Protein AF-A0A951FFP4-F1 (afdb_monomer_lite)

pLDDT: mean 75.41, std 11.39, range [38.06, 92.19]

Sequence (176 aa):
MFWIILGMVFVVLAVALYMFALGIRAWWLGRQRYAASGRMLSLLALNLCEPLIGTVLVILFALTDIPWGISSLWTAWALSAPMLLMFAPIIYLGSRDQLYSARSKPLLALGLARWMITFFTLLSIFFAGLWLPLVALALCLLHIGLLCYAAFRGRRIFHELADVPPPSFPGFPELA

Secondary structure (DSSP, 8-state):
-HHHHHHHHHHHHHHHHHHHHHHHHHHHHHHH--SHHHHHHHHHHHHHHHHHHHHHHHHHHHT------S-HHHHHHHHHHHHHHTTHHHHHHHHH-HHHHHHHHHHHHHHHHHHHHHHHHHHHHHS--TTHHHHHHHHHHHHHHHHHHHHHHHHHHHHHHHSSPPP--TT-----

Radius of gyration: 18.91 Å; chains: 1; bounding box: 59×31×53 Å

Structure (mmCIF, N/CA/C/O backbone):
data_AF-A0A951FFP4-F1
#
_entry.id   AF-A0A951FFP4-F1
#
loop_
_atom_site.group_PDB
_atom_site.id
_atom_site.type_symbol
_atom_site.label_atom_id
_atom_site.label_alt_id
_atom_site.label_comp_id
_atom_site.label_asym_id
_atom_site.label_entity_id
_atom_site.label_seq_id
_atom_site.pdbx_PDB_ins_code
_atom_site.Cartn_x
_atom_site.Cartn_y
_atom_site.Cartn_z
_atom_site.occupancy
_atom_site.B_iso_or_equiv
_atom_site.auth_seq_id
_atom_site.auth_comp_id
_atom_site.auth_asym_id
_atom_site.auth_atom_id
_atom_site.pdbx_PDB_model_num
ATOM 1 N N . MET A 1 1 ? 9.919 -15.723 -20.756 1.00 67.31 1 MET A N 1
ATOM 2 C CA . MET A 1 1 ? 9.908 -14.395 -20.098 1.00 67.31 1 MET A CA 1
ATOM 3 C C . MET A 1 1 ? 8.508 -13.784 -20.060 1.00 67.31 1 MET 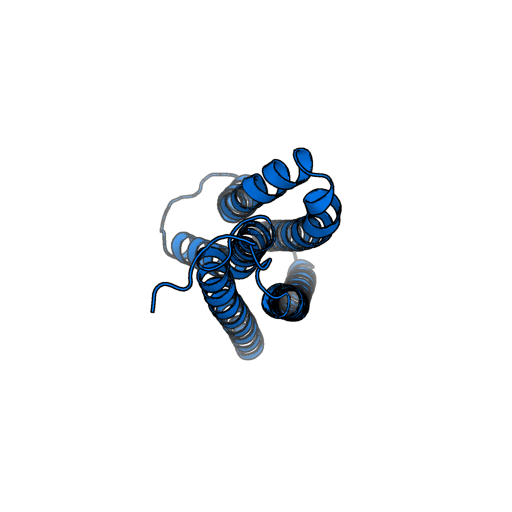A C 1
ATOM 5 O O . MET A 1 1 ? 8.046 -13.488 -18.970 1.00 67.31 1 MET A O 1
ATOM 9 N N . PHE A 1 2 ? 7.795 -13.693 -21.191 1.00 73.69 2 PHE A N 1
ATOM 10 C CA . PHE A 1 2 ? 6.417 -13.170 -21.255 1.00 73.69 2 PHE A CA 1
ATOM 11 C C . PHE A 1 2 ? 5.444 -13.803 -20.238 1.00 73.69 2 PHE A C 1
ATOM 13 O O . PHE A 1 2 ? 4.869 -13.094 -19.422 1.00 73.69 2 PHE A O 1
ATOM 20 N N . TRP A 1 3 ? 5.336 -15.136 -20.208 1.00 79.50 3 TRP A N 1
ATOM 21 C CA . TRP A 1 3 ? 4.446 -15.849 -19.275 1.00 79.50 3 TRP A CA 1
ATOM 22 C C . TRP A 1 3 ? 4.771 -15.623 -17.793 1.00 79.50 3 TRP A C 1
ATOM 24 O O . TRP A 1 3 ? 3.872 -15.614 -16.960 1.00 79.50 3 TRP A O 1
ATOM 34 N N . ILE A 1 4 ? 6.050 -15.406 -17.469 1.00 77.06 4 ILE A N 1
ATOM 35 C CA . ILE A 1 4 ? 6.497 -15.128 -16.097 1.00 77.06 4 ILE A CA 1
ATOM 36 C C . ILE A 1 4 ? 6.024 -13.735 -15.676 1.00 77.06 4 ILE A C 1
ATOM 38 O O . ILE A 1 4 ? 5.451 -13.581 -14.603 1.00 77.06 4 ILE A O 1
ATOM 42 N N . ILE A 1 5 ? 6.206 -12.739 -16.549 1.00 76.50 5 ILE A N 1
ATOM 43 C CA . ILE A 1 5 ? 5.737 -11.367 -16.319 1.00 76.50 5 ILE A CA 1
ATOM 44 C C . ILE A 1 5 ? 4.212 -11.352 -16.184 1.00 76.50 5 ILE A C 1
ATOM 46 O O . ILE A 1 5 ? 3.687 -10.776 -15.235 1.00 76.50 5 ILE A O 1
ATOM 50 N N . LEU A 1 6 ? 3.502 -12.047 -17.077 1.00 81.19 6 LEU A N 1
ATOM 51 C CA . LEU A 1 6 ? 2.045 -12.150 -17.028 1.00 81.19 6 LEU A CA 1
ATOM 52 C C . LEU A 1 6 ? 1.560 -12.790 -15.718 1.00 81.19 6 LEU A C 1
ATOM 54 O O . LEU A 1 6 ? 0.648 -12.270 -15.079 1.00 81.19 6 LEU A O 1
ATOM 58 N N . GLY A 1 7 ? 2.204 -13.878 -15.283 1.00 84.38 7 GLY A N 1
ATOM 59 C CA . GLY A 1 7 ? 1.905 -14.524 -14.005 1.00 84.38 7 GLY A CA 1
ATOM 60 C C . GLY A 1 7 ? 2.140 -13.600 -12.807 1.00 84.38 7 GLY A C 1
ATOM 61 O O . GLY A 1 7 ? 1.298 -13.526 -11.916 1.00 84.38 7 GLY A O 1
ATOM 62 N N . MET A 1 8 ? 3.238 -12.840 -12.800 1.00 80.88 8 MET A N 1
ATOM 63 C CA . MET A 1 8 ? 3.531 -11.865 -11.741 1.00 80.88 8 MET A CA 1
ATOM 64 C C . MET A 1 8 ? 2.491 -10.746 -11.683 1.00 80.88 8 MET A C 1
ATOM 66 O O . MET A 1 8 ? 1.999 -10.433 -10.601 1.00 80.88 8 MET A O 1
ATOM 70 N N . VAL A 1 9 ? 2.111 -10.183 -12.833 1.00 82.25 9 VAL A N 1
ATOM 71 C CA . VAL A 1 9 ? 1.058 -9.159 -12.924 1.00 82.25 9 VAL A CA 1
ATOM 72 C C . VAL A 1 9 ? -0.264 -9.699 -12.384 1.00 82.25 9 VAL A C 1
ATOM 74 O O . VAL A 1 9 ? -0.922 -9.028 -11.590 1.00 82.25 9 VAL A O 1
ATOM 77 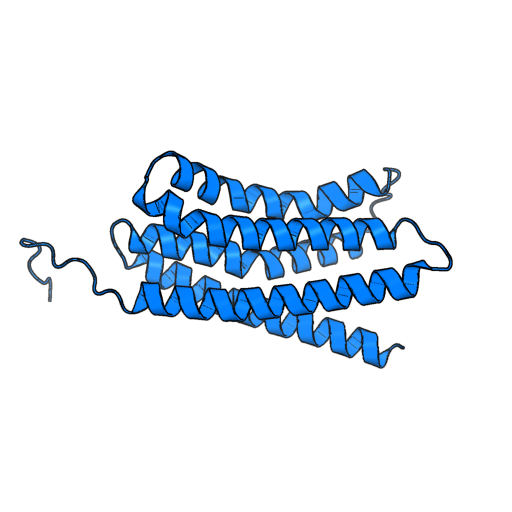N N . PHE A 1 10 ? -0.629 -10.931 -12.749 1.00 87.31 10 PHE A N 1
ATOM 78 C CA . PHE A 1 10 ? -1.842 -11.572 -12.248 1.00 87.31 10 PHE A CA 1
ATOM 79 C C . PHE A 1 10 ? -1.825 -11.728 -10.722 1.00 87.31 10 PHE A C 1
ATOM 81 O O . PHE A 1 10 ? -2.811 -11.401 -10.066 1.00 87.31 10 PHE A O 1
ATOM 88 N N . VAL A 1 11 ? -0.703 -12.166 -10.139 1.00 87.19 11 VAL A N 1
ATOM 89 C CA . VAL A 1 11 ? -0.558 -12.296 -8.679 1.00 87.19 11 VAL A CA 1
ATOM 90 C C . VAL A 1 11 ? -0.677 -10.938 -7.988 1.00 87.19 11 VAL A C 1
ATOM 92 O O . VAL A 1 11 ? -1.423 -10.821 -7.017 1.00 87.19 11 VAL A O 1
ATOM 95 N N . VAL A 1 12 ? 0.005 -9.903 -8.489 1.00 84.75 12 VAL A N 1
ATOM 96 C CA . VAL A 1 12 ? -0.076 -8.543 -7.928 1.00 84.75 12 VAL A CA 1
ATOM 97 C C . VAL A 1 12 ? -1.517 -8.038 -7.946 1.00 84.75 12 VAL A C 1
ATOM 99 O O . VAL A 1 12 ? -2.015 -7.590 -6.914 1.00 84.75 12 VAL A O 1
ATOM 102 N N . LEU A 1 13 ? -2.211 -8.167 -9.080 1.00 86.38 13 LEU A N 1
ATOM 103 C CA . LEU A 1 13 ? -3.606 -7.748 -9.216 1.00 86.38 13 LEU A CA 1
ATOM 104 C C . LEU A 1 13 ? -4.536 -8.546 -8.298 1.00 86.38 13 LEU A C 1
ATOM 106 O O . LEU A 1 13 ? -5.361 -7.950 -7.611 1.00 86.38 13 LEU A O 1
ATOM 110 N N . ALA A 1 14 ? -4.392 -9.870 -8.236 1.00 89.81 14 ALA A N 1
ATOM 111 C CA . ALA A 1 14 ? -5.215 -10.719 -7.380 1.00 89.81 14 ALA A CA 1
ATOM 112 C C . ALA A 1 14 ? -5.053 -10.358 -5.894 1.00 89.81 14 ALA A C 1
ATOM 114 O O . ALA A 1 14 ? -6.045 -10.220 -5.175 1.00 89.81 14 ALA A O 1
ATOM 115 N N . VAL A 1 15 ? -3.814 -10.147 -5.436 1.00 87.69 15 VAL A N 1
ATOM 116 C CA . VAL A 1 15 ? -3.530 -9.747 -4.052 1.00 87.69 15 VAL A CA 1
ATOM 117 C C . VAL A 1 15 ? -4.034 -8.329 -3.782 1.00 87.69 15 VAL A C 1
ATOM 119 O O . VAL A 1 15 ? -4.691 -8.111 -2.765 1.00 87.69 15 VAL A O 1
ATOM 122 N N . ALA A 1 16 ? -3.809 -7.377 -4.690 1.00 86.19 16 ALA A N 1
ATOM 123 C CA . ALA A 1 16 ? -4.295 -6.004 -4.547 1.00 86.19 16 ALA A CA 1
ATOM 124 C C . ALA A 1 16 ? -5.831 -5.937 -4.487 1.00 86.19 16 ALA A C 1
ATOM 126 O O . ALA A 1 16 ? -6.380 -5.248 -3.627 1.00 86.19 16 ALA A O 1
ATOM 127 N N . LEU A 1 17 ? -6.533 -6.696 -5.334 1.00 90.88 17 LEU A N 1
ATOM 128 C CA . LEU A 1 17 ? -7.995 -6.803 -5.318 1.00 90.88 17 LEU A CA 1
ATOM 129 C C . LEU A 1 17 ? -8.508 -7.450 -4.028 1.00 90.88 17 LEU A C 1
ATOM 131 O O . LEU A 1 17 ? -9.472 -6.962 -3.437 1.00 90.88 17 LEU A O 1
ATOM 135 N N . TYR A 1 18 ? -7.854 -8.514 -3.555 1.00 92.19 18 TYR A N 1
ATOM 136 C CA . TYR A 1 18 ? -8.190 -9.139 -2.276 1.00 92.19 18 TYR A CA 1
ATOM 137 C C . TYR A 1 18 ? -8.044 -8.154 -1.108 1.00 92.19 18 TYR A C 1
ATOM 139 O O . TYR A 1 18 ? -8.953 -8.018 -0.285 1.00 92.19 18 TYR A O 1
ATOM 147 N N . MET A 1 19 ? -6.921 -7.432 -1.050 1.00 90.81 19 MET A N 1
ATOM 148 C CA . MET A 1 19 ? -6.677 -6.417 -0.028 1.00 90.81 19 MET A CA 1
ATOM 149 C C . MET A 1 19 ? -7.698 -5.285 -0.113 1.00 90.81 19 MET A C 1
ATOM 151 O O . MET A 1 19 ? -8.233 -4.886 0.914 1.00 90.81 19 MET A O 1
ATOM 155 N N . PHE A 1 20 ? -8.043 -4.828 -1.315 1.00 90.94 20 PHE A N 1
ATOM 156 C CA . PHE A 1 20 ? -9.069 -3.810 -1.518 1.00 90.94 20 PHE A CA 1
ATOM 157 C C . PHE A 1 20 ? -10.446 -4.262 -1.020 1.00 90.94 20 PHE A C 1
ATOM 159 O O . PHE A 1 20 ? -11.103 -3.530 -0.282 1.00 90.94 20 PHE A O 1
ATOM 166 N N . ALA A 1 21 ? -10.864 -5.492 -1.332 1.00 91.62 21 ALA A N 1
ATOM 167 C CA . ALA A 1 21 ? -12.115 -6.051 -0.823 1.00 91.62 21 ALA A CA 1
ATOM 168 C C . ALA A 1 21 ? -12.124 -6.126 0.714 1.00 91.62 21 ALA A C 1
ATOM 170 O O . ALA A 1 21 ? -13.120 -5.783 1.356 1.00 91.62 21 ALA A O 1
ATOM 171 N N . LEU A 1 22 ? -11.003 -6.527 1.320 1.00 89.94 22 LEU A N 1
ATOM 172 C CA . LEU A 1 22 ? -10.831 -6.522 2.772 1.00 89.94 22 LEU A CA 1
ATOM 173 C C . LEU A 1 22 ? -10.845 -5.093 3.344 1.00 89.94 22 LEU A C 1
ATOM 175 O O . LEU A 1 22 ? -11.437 -4.862 4.396 1.00 89.94 22 LEU A O 1
ATOM 179 N N . GLY A 1 23 ? -10.255 -4.129 2.639 1.00 88.06 23 GLY A N 1
ATOM 180 C CA . GLY A 1 23 ? -10.246 -2.715 2.999 1.00 88.06 23 GLY A CA 1
ATOM 181 C C . GLY A 1 23 ? -11.642 -2.094 2.977 1.00 88.06 23 GLY A C 1
ATOM 182 O O . GLY A 1 23 ? -12.023 -1.435 3.942 1.00 88.06 23 GLY A O 1
ATOM 183 N N . ILE A 1 24 ? -12.455 -2.379 1.953 1.00 91.81 24 ILE A N 1
ATOM 184 C CA . ILE A 1 24 ? -13.868 -1.963 1.899 1.00 91.81 24 ILE A CA 1
ATOM 185 C C . ILE A 1 24 ? -14.640 -2.532 3.091 1.00 91.81 24 ILE A C 1
ATOM 187 O O . ILE A 1 24 ? -15.381 -1.801 3.750 1.00 91.81 24 ILE A O 1
ATOM 191 N N . ARG A 1 25 ? -14.449 -3.818 3.410 1.00 88.94 25 ARG A N 1
ATOM 192 C CA . ARG A 1 25 ? -15.089 -4.450 4.576 1.00 88.94 25 ARG A CA 1
ATOM 193 C C . ARG A 1 25 ? -14.654 -3.794 5.886 1.00 88.94 25 ARG A C 1
ATOM 195 O O . ARG A 1 25 ? -15.502 -3.513 6.728 1.00 88.94 25 ARG A O 1
ATOM 202 N N . ALA A 1 26 ? -13.360 -3.511 6.045 1.00 86.69 26 ALA A N 1
ATOM 203 C CA . ALA A 1 26 ? -12.820 -2.800 7.202 1.00 86.69 26 ALA A CA 1
ATOM 204 C C . ALA A 1 26 ? -13.418 -1.396 7.337 1.00 86.69 26 ALA A C 1
ATOM 206 O O . ALA A 1 26 ? -13.825 -1.009 8.428 1.00 86.69 26 ALA A O 1
ATOM 207 N N . TRP A 1 27 ? -13.550 -0.658 6.237 1.00 87.81 27 TRP A N 1
ATOM 208 C CA . TRP A 1 27 ? -14.164 0.666 6.234 1.00 87.81 27 TRP A CA 1
ATOM 209 C C . TRP A 1 27 ? -15.647 0.626 6.601 1.00 87.81 27 TRP A C 1
ATOM 211 O O . TRP A 1 27 ? -16.095 1.406 7.442 1.00 87.81 27 TRP A O 1
ATOM 221 N N . TRP A 1 28 ? -16.400 -0.307 6.014 1.00 87.12 28 TRP A N 1
ATOM 222 C CA . TRP A 1 28 ? -17.820 -0.487 6.308 1.00 87.12 28 TRP A CA 1
ATOM 223 C C . TRP A 1 28 ? -18.050 -0.817 7.784 1.00 87.12 28 TRP A C 1
ATOM 225 O O . TRP A 1 28 ? -18.833 -0.150 8.458 1.00 87.12 28 TRP A O 1
ATOM 235 N N . LEU A 1 29 ? -17.298 -1.781 8.320 1.00 84.81 29 LEU A N 1
ATOM 236 C CA . LEU A 1 29 ? -17.355 -2.145 9.735 1.00 84.81 29 LEU A CA 1
ATOM 237 C C . LEU A 1 29 ? -16.881 -0.997 10.641 1.00 84.81 29 LEU A C 1
ATOM 239 O O . LEU A 1 29 ? -17.419 -0.790 11.725 1.00 84.81 29 LEU A O 1
ATOM 243 N N . GLY A 1 30 ? -15.894 -0.223 10.185 1.00 82.81 30 GLY A N 1
ATOM 244 C CA . GLY A 1 30 ? -15.393 0.954 10.883 1.00 82.81 30 GLY A CA 1
ATOM 245 C C . GLY A 1 30 ? -16.444 2.053 11.038 1.00 82.81 30 GLY A C 1
ATOM 246 O O . GLY A 1 30 ? -16.488 2.689 12.086 1.00 82.81 30 GLY A O 1
ATOM 247 N N . ARG A 1 31 ? -17.330 2.235 10.048 1.00 82.56 31 ARG A N 1
ATOM 248 C CA . ARG A 1 31 ? -18.466 3.174 10.125 1.00 82.56 31 ARG A CA 1
ATOM 249 C C . ARG A 1 31 ? -19.525 2.757 11.140 1.00 82.56 31 ARG A C 1
ATOM 251 O O . ARG A 1 31 ? -20.172 3.620 11.718 1.00 82.56 31 ARG A O 1
ATOM 258 N N . GLN A 1 32 ? -19.703 1.455 11.344 1.00 80.31 32 GLN A N 1
ATOM 259 C CA . GLN A 1 32 ? -20.690 0.907 12.279 1.00 80.31 32 GLN A CA 1
ATOM 260 C C . GLN A 1 32 ? -20.200 0.903 13.736 1.00 80.31 32 GLN A C 1
ATOM 262 O O . GLN A 1 32 ? -20.976 0.632 14.647 1.00 80.31 32 GLN A O 1
ATOM 267 N N . ARG A 1 33 ? -18.912 1.181 13.975 1.00 74.06 33 ARG A N 1
ATOM 268 C CA . ARG A 1 33 ? -18.297 1.141 15.305 1.00 74.06 33 ARG A CA 1
ATOM 269 C C . ARG A 1 33 ? -17.976 2.542 15.806 1.00 74.06 33 ARG A C 1
ATOM 271 O O . ARG A 1 33 ? -17.265 3.301 15.155 1.00 74.06 33 ARG A O 1
ATOM 278 N N . TYR A 1 34 ? -18.431 2.848 17.016 1.00 64.31 34 TYR A N 1
ATOM 279 C CA . TYR A 1 34 ? -18.071 4.080 17.713 1.00 64.31 34 TYR A CA 1
ATOM 280 C C . TYR A 1 34 ? -16.696 3.954 18.394 1.00 64.31 34 TYR A C 1
ATOM 282 O O . TYR A 1 34 ? -16.258 2.865 18.765 1.00 64.31 34 TYR A O 1
ATOM 290 N N . ALA A 1 35 ? -16.017 5.089 18.578 1.00 71.44 35 ALA A N 1
ATOM 291 C CA . ALA A 1 35 ? -14.722 5.209 19.257 1.00 71.44 35 ALA A CA 1
ATOM 292 C C . ALA A 1 35 ? -13.522 4.560 18.524 1.00 71.44 35 ALA A C 1
ATOM 294 O O . ALA A 1 35 ? -13.335 4.748 17.318 1.00 71.44 35 ALA A O 1
ATOM 295 N N . ALA A 1 36 ? -12.620 3.912 19.272 1.00 69.19 36 ALA A N 1
ATOM 296 C CA . ALA A 1 36 ? -11.256 3.660 18.816 1.00 69.19 36 ALA A CA 1
ATOM 297 C C . ALA A 1 36 ? -11.081 2.498 17.838 1.00 69.19 36 ALA A C 1
ATOM 299 O O . ALA A 1 36 ? -10.225 2.551 16.952 1.00 69.19 36 ALA A O 1
ATOM 300 N N . SER A 1 37 ? -11.941 1.487 17.935 1.00 72.88 37 SER A N 1
ATOM 301 C CA . SER A 1 37 ? -11.977 0.364 16.999 1.00 72.88 37 SER A CA 1
ATOM 302 C C . SER A 1 37 ? -12.387 0.812 15.592 1.00 72.88 37 SER A C 1
ATOM 304 O O . SER A 1 37 ? -11.748 0.410 14.621 1.00 72.88 37 SER A O 1
ATOM 306 N N . GLY A 1 38 ? -13.375 1.707 15.470 1.00 75.88 38 GLY A N 1
ATOM 307 C CA . GLY A 1 38 ? -13.832 2.246 14.184 1.00 75.88 38 GLY A CA 1
ATOM 308 C C . GLY A 1 38 ? -12.766 3.074 13.458 1.00 75.88 38 GLY A C 1
ATOM 309 O O . GLY A 1 38 ? -12.529 2.896 12.258 1.00 75.88 38 GLY A O 1
ATOM 310 N N . ARG A 1 39 ? -12.033 3.923 14.194 1.00 78.81 39 ARG A N 1
ATOM 311 C CA . ARG A 1 39 ? -10.898 4.686 13.642 1.00 78.81 39 ARG A CA 1
ATOM 312 C C . ARG A 1 39 ? -9.753 3.770 13.211 1.00 78.81 39 ARG A C 1
ATOM 314 O O . ARG A 1 39 ? -9.189 3.967 12.139 1.00 78.81 39 ARG A O 1
ATOM 321 N N . MET A 1 40 ? -9.445 2.739 13.998 1.00 78.12 40 MET A N 1
ATOM 322 C CA . MET A 1 40 ? -8.398 1.769 13.671 1.00 78.12 40 MET A CA 1
ATOM 323 C C . MET A 1 40 ? -8.741 0.932 12.429 1.00 78.12 40 MET A C 1
ATOM 325 O O . MET A 1 40 ? -7.883 0.712 11.576 1.00 78.12 40 MET A O 1
ATOM 329 N N . LEU A 1 41 ? -10.003 0.519 12.287 1.00 82.38 41 LEU A N 1
ATOM 330 C CA . LEU A 1 41 ? -10.510 -0.159 11.091 1.00 82.38 41 LEU A CA 1
ATOM 331 C C . LEU A 1 41 ? -10.468 0.743 9.853 1.00 82.38 41 LEU A C 1
ATOM 333 O O . LEU A 1 41 ? -10.122 0.278 8.772 1.00 82.38 41 LEU A O 1
ATOM 337 N N . SER A 1 42 ? -10.734 2.040 10.015 1.00 82.94 42 SER A N 1
ATOM 338 C CA . SER A 1 42 ? -10.604 3.022 8.932 1.00 82.94 42 SER A CA 1
ATOM 339 C C . SER A 1 42 ? -9.143 3.217 8.502 1.00 82.94 42 SER A C 1
ATOM 341 O O . SER A 1 42 ? -8.856 3.299 7.309 1.00 82.94 42 SER A O 1
ATOM 343 N N . LEU A 1 43 ? -8.197 3.225 9.449 1.00 81.81 43 LEU A N 1
ATOM 344 C CA . LEU A 1 43 ? -6.761 3.261 9.144 1.00 81.81 43 LEU A CA 1
ATOM 345 C C . LEU A 1 43 ? -6.284 1.985 8.443 1.00 81.81 43 LEU A C 1
ATOM 347 O O . LEU A 1 43 ? -5.496 2.049 7.499 1.00 81.81 43 LEU A O 1
ATOM 351 N N . LEU A 1 44 ? -6.770 0.828 8.892 1.00 84.25 44 LEU A N 1
ATOM 352 C CA . LEU A 1 44 ? -6.505 -0.448 8.238 1.00 84.25 44 LEU A CA 1
ATOM 353 C C . LEU A 1 44 ? -7.065 -0.455 6.811 1.00 84.25 44 LEU A C 1
ATOM 355 O O . LEU A 1 44 ? -6.367 -0.883 5.898 1.00 84.25 44 LEU A O 1
ATOM 359 N N . ALA A 1 45 ? -8.279 0.061 6.608 1.00 87.44 45 ALA A N 1
ATOM 360 C CA . ALA A 1 45 ? -8.898 0.172 5.293 1.00 87.44 45 ALA A CA 1
ATOM 361 C C . ALA A 1 45 ? -8.046 0.999 4.325 1.00 87.44 45 ALA A C 1
ATOM 363 O O . ALA A 1 45 ? -7.776 0.547 3.217 1.00 87.44 45 ALA A O 1
ATOM 364 N N . LEU A 1 46 ? -7.553 2.163 4.759 1.00 83.88 46 LEU A N 1
ATOM 365 C CA . LEU A 1 46 ? -6.660 2.996 3.947 1.00 83.88 46 LEU A CA 1
ATOM 366 C C . LEU A 1 46 ? -5.382 2.243 3.556 1.00 83.88 46 LEU A C 1
ATOM 368 O O . LEU A 1 46 ? -4.998 2.243 2.391 1.00 83.88 46 LEU A O 1
ATOM 372 N N . ASN A 1 47 ? -4.762 1.538 4.504 1.00 84.00 47 ASN A N 1
ATOM 373 C CA . ASN A 1 47 ? -3.555 0.750 4.254 1.00 84.00 47 ASN A CA 1
ATOM 374 C C . ASN A 1 47 ? -3.806 -0.426 3.287 1.00 84.00 47 ASN A C 1
ATOM 376 O O . ASN A 1 47 ? -2.961 -0.751 2.453 1.00 84.00 47 ASN A O 1
ATOM 380 N N . LEU A 1 48 ? -4.967 -1.070 3.385 1.00 85.81 48 LEU A N 1
ATOM 381 C CA . LEU A 1 48 ? -5.347 -2.200 2.540 1.00 85.81 48 LEU A CA 1
ATOM 382 C C . LEU A 1 48 ? -5.762 -1.787 1.123 1.00 85.81 48 LEU A C 1
ATOM 384 O O . LEU A 1 48 ? -5.522 -2.542 0.186 1.00 85.81 48 LEU A O 1
ATOM 388 N N . CYS A 1 49 ? -6.355 -0.605 0.955 1.00 87.19 49 CYS A N 1
ATOM 389 C CA . CYS A 1 49 ? -6.760 -0.088 -0.353 1.00 87.19 49 CYS A CA 1
ATOM 390 C C . CYS A 1 49 ? -5.607 0.557 -1.136 1.00 87.19 49 CYS A C 1
ATOM 392 O O . CYS A 1 49 ? -5.671 0.645 -2.362 1.00 87.19 49 CYS A O 1
ATOM 394 N N . GLU A 1 50 ? -4.558 0.994 -0.443 1.00 84.44 50 GLU A N 1
ATOM 395 C CA . GLU A 1 50 ? -3.417 1.698 -1.031 1.00 84.44 50 GLU A CA 1
ATOM 396 C C . GLU A 1 50 ? -2.729 0.959 -2.201 1.00 84.44 50 GLU A C 1
ATOM 398 O O . GLU A 1 50 ? -2.496 1.610 -3.221 1.00 84.44 50 GLU A O 1
ATOM 403 N N . PRO A 1 51 ? -2.493 -0.370 -2.166 1.00 82.19 51 PRO A N 1
ATOM 404 C CA . PRO A 1 51 ? -1.863 -1.077 -3.282 1.00 82.19 51 PRO A CA 1
ATOM 405 C C . PRO A 1 51 ? -2.650 -0.991 -4.592 1.00 82.19 51 PRO A C 1
ATOM 407 O O . PRO A 1 51 ? -2.065 -0.828 -5.664 1.00 82.19 51 PRO A O 1
ATOM 410 N N . LEU A 1 52 ? -3.984 -1.081 -4.519 1.00 84.31 52 LEU A N 1
ATOM 411 C CA . LEU A 1 52 ? -4.832 -1.002 -5.707 1.00 84.31 52 LEU A CA 1
ATOM 412 C C . LEU A 1 52 ? -4.854 0.424 -6.263 1.00 84.31 52 LEU A C 1
ATOM 414 O O . LEU A 1 52 ? -4.720 0.605 -7.469 1.00 84.31 52 LEU A O 1
ATOM 418 N N . ILE A 1 53 ? -4.962 1.430 -5.390 1.00 80.69 53 ILE A N 1
ATOM 419 C CA . ILE A 1 53 ? -4.922 2.845 -5.785 1.00 80.69 53 ILE A CA 1
ATOM 420 C C . ILE A 1 53 ? -3.580 3.169 -6.450 1.00 80.69 53 ILE A C 1
ATOM 422 O O . ILE A 1 53 ? -3.564 3.755 -7.529 1.00 80.69 53 ILE A O 1
ATOM 426 N N . GLY A 1 54 ? -2.464 2.727 -5.862 1.00 77.50 54 GLY A N 1
ATOM 427 C CA . GLY A 1 54 ? -1.131 2.886 -6.445 1.00 77.50 54 GLY A CA 1
ATOM 428 C C . GLY A 1 54 ? -1.009 2.214 -7.814 1.00 77.50 54 GLY A C 1
ATOM 429 O O . GLY A 1 54 ? -0.510 2.824 -8.755 1.00 77.50 54 GLY A O 1
ATOM 430 N N . THR A 1 55 ? -1.542 0.997 -7.963 1.00 77.81 55 THR A N 1
ATOM 431 C CA . THR A 1 55 ? -1.535 0.270 -9.245 1.00 77.81 55 THR A CA 1
ATOM 432 C C . THR A 1 55 ? -2.344 1.001 -10.318 1.00 77.81 55 THR A C 1
ATOM 434 O O . THR A 1 55 ? -1.865 1.173 -11.435 1.00 77.81 55 THR A O 1
ATOM 437 N N . VAL A 1 56 ? -3.552 1.468 -9.985 1.00 81.81 56 VAL A N 1
ATOM 438 C CA . VAL A 1 56 ? -4.409 2.227 -10.911 1.00 81.81 56 VAL A CA 1
ATOM 439 C C . VAL A 1 56 ? -3.731 3.520 -11.341 1.00 81.81 56 VAL A C 1
ATOM 441 O O . VAL A 1 56 ? -3.739 3.830 -12.527 1.00 81.81 56 VAL A O 1
ATOM 444 N N . LEU A 1 57 ? -3.107 4.247 -10.411 1.00 75.38 57 LEU A N 1
ATOM 445 C CA . LEU A 1 57 ? -2.358 5.454 -10.744 1.00 75.38 57 LEU A CA 1
ATOM 446 C C . LEU A 1 57 ? -1.221 5.127 -11.712 1.00 75.38 57 LEU A C 1
ATOM 448 O O . LEU A 1 57 ? -1.179 5.711 -12.787 1.00 75.38 57 LEU A O 1
ATOM 452 N N . VAL A 1 58 ? -0.366 4.149 -11.405 1.00 74.19 58 VAL A N 1
ATOM 453 C CA . VAL A 1 58 ? 0.730 3.739 -12.301 1.00 74.19 58 VAL A CA 1
ATOM 454 C C . VAL A 1 58 ? 0.219 3.369 -13.699 1.00 74.19 58 VAL A C 1
ATOM 456 O O . VAL A 1 58 ? 0.825 3.782 -14.684 1.00 74.19 58 VAL A O 1
ATOM 459 N N . ILE A 1 59 ? -0.907 2.655 -13.806 1.00 75.56 59 ILE A N 1
ATOM 460 C CA . ILE A 1 59 ? -1.527 2.320 -15.099 1.00 75.56 59 ILE A CA 1
ATOM 461 C C . ILE A 1 59 ? -2.014 3.577 -15.822 1.00 75.56 59 ILE A C 1
ATOM 463 O O . ILE A 1 59 ? -1.689 3.761 -16.990 1.00 75.56 59 ILE A O 1
ATOM 467 N N . LEU A 1 60 ? -2.769 4.450 -15.149 1.00 74.25 60 LEU A N 1
ATOM 468 C CA . LEU A 1 60 ? -3.248 5.702 -15.740 1.00 74.25 60 LEU A CA 1
ATOM 469 C C . LEU A 1 60 ? -2.078 6.550 -16.245 1.00 74.25 60 LEU A C 1
ATOM 471 O O . LEU A 1 60 ? -2.146 7.075 -17.348 1.00 74.25 60 LEU A O 1
ATOM 475 N N . PHE A 1 61 ? -0.985 6.613 -15.487 1.00 70.31 61 PHE A N 1
ATOM 476 C CA . PHE A 1 61 ? 0.228 7.317 -15.886 1.00 70.31 61 PHE A CA 1
ATOM 477 C C . PHE A 1 61 ? 0.940 6.659 -17.075 1.00 70.31 61 PHE A C 1
ATOM 479 O O . PHE A 1 61 ? 1.416 7.365 -17.960 1.00 70.31 61 PHE A O 1
ATOM 486 N N . ALA A 1 62 ? 0.996 5.327 -17.134 1.00 69.50 62 ALA A N 1
ATOM 487 C CA . ALA A 1 62 ? 1.560 4.603 -18.274 1.00 69.50 62 ALA A CA 1
ATOM 488 C C . ALA A 1 62 ? 0.738 4.776 -19.564 1.00 69.50 62 ALA A C 1
ATOM 490 O O . ALA A 1 62 ? 1.286 4.655 -20.655 1.00 69.50 62 ALA A O 1
ATOM 491 N N . LEU A 1 63 ? -0.564 5.052 -19.443 1.00 74.25 63 LEU A N 1
ATOM 492 C CA . LEU A 1 63 ? -1.473 5.293 -20.568 1.00 74.25 63 LEU A CA 1
ATOM 493 C C . LEU A 1 63 ? -1.485 6.754 -21.042 1.00 74.25 63 LEU A C 1
ATOM 495 O O . LEU A 1 63 ? -2.070 7.049 -22.082 1.00 74.25 63 LEU A O 1
ATOM 499 N N . THR A 1 64 ? -0.881 7.676 -20.292 1.00 69.81 64 THR A N 1
ATOM 500 C CA . THR A 1 64 ? -0.799 9.085 -20.687 1.00 69.81 64 THR A CA 1
ATOM 501 C C . THR A 1 64 ? 0.476 9.365 -21.478 1.00 69.81 64 THR A C 1
ATOM 503 O O . THR A 1 64 ? 1.569 9.265 -20.927 1.00 69.81 64 THR A O 1
ATOM 506 N N . ASP A 1 65 ? 0.334 9.815 -22.730 1.00 59.62 65 ASP A N 1
ATOM 507 C CA . ASP A 1 65 ? 1.417 10.283 -23.624 1.00 59.62 65 ASP A CA 1
ATOM 508 C C . ASP A 1 65 ? 2.019 11.639 -23.192 1.00 59.62 65 ASP A C 1
ATOM 510 O O . ASP A 1 65 ? 2.352 12.501 -24.007 1.00 59.62 65 ASP A O 1
ATOM 514 N N . ILE A 1 66 ? 2.127 11.890 -21.888 1.00 61.34 66 ILE A N 1
ATOM 515 C CA . ILE A 1 66 ? 2.710 13.132 -21.387 1.00 61.34 66 ILE A CA 1
ATOM 516 C C . ILE A 1 66 ? 4.231 13.049 -21.608 1.00 61.34 66 ILE A C 1
ATOM 518 O O . ILE A 1 66 ? 4.865 12.108 -21.121 1.00 61.34 66 ILE A O 1
ATOM 522 N N . PRO A 1 67 ? 4.854 14.012 -22.315 1.00 56.09 67 PRO A N 1
ATOM 523 C CA . PRO A 1 67 ? 6.299 14.053 -22.485 1.00 56.09 67 PRO A CA 1
ATOM 524 C C . PRO A 1 67 ? 6.945 14.453 -21.156 1.00 56.09 67 PRO A C 1
ATOM 526 O O . PRO A 1 67 ? 7.186 15.626 -20.870 1.00 56.09 67 PRO A O 1
ATOM 529 N N . TRP A 1 68 ? 7.211 13.464 -20.308 1.00 57.91 68 TRP A N 1
ATOM 530 C CA . TRP A 1 68 ? 7.924 13.653 -19.053 1.00 57.91 68 TRP A CA 1
ATOM 531 C C . TRP A 1 68 ? 9.414 13.858 -19.347 1.00 57.91 68 TRP A C 1
ATOM 533 O O . TRP A 1 68 ? 10.229 12.954 -19.207 1.00 57.91 68 TRP A O 1
ATOM 543 N N . GLY A 1 69 ? 9.785 15.079 -19.734 1.00 49.47 69 GLY A N 1
ATOM 544 C CA . GLY A 1 69 ? 11.178 15.539 -19.808 1.00 49.47 69 GLY A CA 1
ATOM 545 C C . GLY A 1 69 ? 11.831 15.745 -18.432 1.00 49.47 69 GLY A C 1
ATOM 546 O O . GLY A 1 69 ? 12.774 16.522 -18.309 1.00 49.47 69 GLY A O 1
ATOM 547 N N . ILE A 1 70 ? 11.308 15.106 -17.382 1.00 57.50 70 ILE A N 1
ATOM 548 C CA . ILE A 1 70 ? 11.725 15.280 -15.989 1.00 57.50 70 ILE A CA 1
ATOM 549 C C . ILE A 1 70 ? 12.511 14.034 -15.561 1.00 57.50 70 ILE A C 1
ATOM 551 O O . ILE A 1 70 ? 12.214 12.925 -16.001 1.00 57.50 70 ILE A O 1
ATOM 555 N N . SER A 1 71 ? 13.542 14.217 -14.728 1.00 67.88 71 SER A N 1
ATOM 556 C CA . SER A 1 71 ? 14.411 13.126 -14.278 1.00 67.88 71 SER A CA 1
ATOM 557 C C . SER A 1 71 ? 13.620 11.931 -13.727 1.00 67.88 71 SER A C 1
ATOM 559 O O . SER A 1 71 ? 12.584 12.082 -13.079 1.00 67.88 71 SER A O 1
ATOM 561 N N . SER A 1 72 ? 14.151 10.729 -13.945 1.00 71.19 72 SER A N 1
ATOM 562 C CA . SER A 1 72 ? 13.608 9.444 -13.477 1.00 71.19 72 SER A CA 1
ATOM 563 C C . SER A 1 72 ? 13.185 9.431 -12.002 1.00 71.19 72 SER A C 1
ATOM 565 O O . SER A 1 72 ? 12.206 8.784 -11.628 1.00 71.19 72 SER A O 1
ATOM 567 N N . LEU A 1 73 ? 13.904 10.186 -11.170 1.00 76.44 73 LEU A N 1
ATOM 568 C CA . LEU A 1 73 ? 13.608 10.389 -9.757 1.00 76.44 73 LEU A CA 1
ATOM 569 C C . LEU A 1 73 ? 12.269 11.111 -9.539 1.00 76.44 73 LEU A C 1
ATOM 571 O O . LEU A 1 73 ? 11.468 10.680 -8.712 1.00 76.44 73 LEU A O 1
ATOM 575 N N . TRP A 1 74 ? 12.018 12.197 -10.274 1.00 78.62 74 TRP A N 1
ATOM 576 C CA . TRP A 1 74 ? 10.787 12.977 -10.150 1.00 78.62 74 TRP A CA 1
ATOM 577 C C . TRP A 1 74 ? 9.567 12.175 -10.586 1.00 78.62 74 TRP A C 1
ATOM 579 O O . TRP A 1 74 ? 8.534 12.250 -9.926 1.00 78.62 74 TRP A O 1
ATOM 589 N N . THR A 1 75 ? 9.695 11.360 -11.633 1.00 75.06 75 THR A N 1
ATOM 590 C CA . THR A 1 75 ? 8.619 10.468 -12.078 1.00 75.06 75 THR A CA 1
ATOM 591 C C . THR A 1 75 ? 8.323 9.399 -11.025 1.00 75.06 75 THR A C 1
ATOM 593 O O . THR A 1 75 ? 7.174 9.244 -10.616 1.00 75.06 75 THR A O 1
ATOM 596 N N . ALA A 1 76 ? 9.344 8.712 -10.497 1.0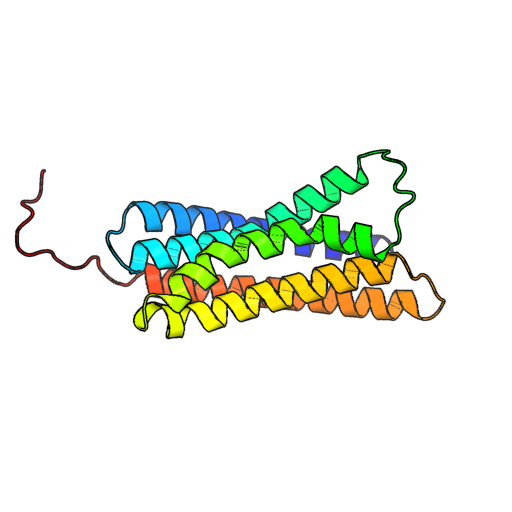0 75.81 76 ALA A N 1
ATOM 597 C CA . ALA A 1 76 ? 9.161 7.735 -9.418 1.00 75.81 76 ALA A CA 1
ATOM 598 C C . ALA A 1 76 ? 8.545 8.367 -8.153 1.00 75.81 76 ALA A C 1
ATOM 600 O O . ALA A 1 76 ? 7.697 7.758 -7.493 1.00 75.81 76 ALA A O 1
ATOM 601 N N . TRP A 1 77 ? 8.922 9.608 -7.834 1.00 81.25 77 TRP A N 1
ATOM 602 C CA . TRP A 1 77 ? 8.346 10.359 -6.724 1.00 81.25 77 TRP A CA 1
ATOM 603 C C . TRP A 1 77 ? 6.879 10.715 -6.974 1.00 81.25 77 TRP A C 1
ATOM 605 O O . TRP A 1 77 ? 6.035 10.404 -6.141 1.00 81.25 77 TRP A O 1
ATOM 615 N N . ALA A 1 78 ? 6.547 11.295 -8.128 1.00 79.25 78 ALA A N 1
ATOM 616 C CA . ALA A 1 78 ? 5.183 11.696 -8.470 1.00 79.25 78 ALA A CA 1
ATOM 617 C C . ALA A 1 78 ? 4.199 10.513 -8.458 1.00 79.25 78 ALA A C 1
ATOM 619 O O . ALA A 1 78 ? 3.091 10.639 -7.941 1.00 79.25 78 ALA A O 1
ATOM 620 N N . LEU A 1 79 ? 4.627 9.349 -8.959 1.00 75.81 79 LEU A N 1
ATOM 621 C CA . LEU A 1 79 ? 3.815 8.128 -9.002 1.00 75.81 79 LEU A CA 1
ATOM 622 C C . LEU A 1 79 ? 3.567 7.512 -7.621 1.00 75.81 79 LEU A C 1
ATOM 624 O O . LEU A 1 79 ? 2.521 6.911 -7.388 1.00 75.81 79 LEU A O 1
ATOM 628 N N . SER A 1 80 ? 4.523 7.651 -6.702 1.00 78.12 80 SER A N 1
ATOM 629 C CA . SER A 1 80 ? 4.457 7.037 -5.371 1.00 78.12 80 SER A CA 1
ATOM 630 C C . SER A 1 80 ? 4.037 8.011 -4.262 1.00 78.12 80 SER A C 1
ATOM 632 O O . SER A 1 80 ? 3.647 7.575 -3.183 1.00 78.12 80 SER A O 1
ATOM 634 N N . ALA A 1 81 ? 4.055 9.325 -4.499 1.00 79.44 81 ALA A N 1
ATOM 635 C CA . ALA A 1 81 ? 3.666 10.347 -3.524 1.00 79.44 81 ALA A CA 1
ATOM 636 C C . ALA A 1 81 ? 2.221 10.206 -2.997 1.00 79.44 81 ALA A C 1
ATOM 638 O O . ALA A 1 81 ? 2.013 10.405 -1.797 1.00 79.44 81 ALA A O 1
ATOM 639 N N . PRO A 1 82 ? 1.217 9.807 -3.806 1.00 77.19 82 PRO A N 1
ATOM 640 C CA . PRO A 1 82 ? -0.131 9.558 -3.298 1.00 77.19 82 PRO A CA 1
ATOM 641 C C . PRO A 1 82 ? -0.181 8.495 -2.191 1.00 77.19 82 PRO A C 1
ATOM 643 O O . PRO A 1 82 ? -0.980 8.622 -1.267 1.00 77.19 82 PRO A O 1
ATOM 646 N N . MET A 1 83 ? 0.715 7.501 -2.218 1.00 77.19 83 MET A N 1
ATOM 647 C CA . MET A 1 83 ? 0.832 6.483 -1.163 1.00 77.19 83 MET A CA 1
ATOM 648 C C . MET A 1 83 ? 1.301 7.103 0.165 1.00 77.19 83 MET A C 1
ATOM 650 O O . MET A 1 83 ? 0.764 6.775 1.222 1.00 77.19 83 MET A O 1
ATOM 654 N N . LEU A 1 84 ? 2.239 8.063 0.123 1.00 75.69 84 LEU A N 1
ATOM 655 C CA . LEU A 1 84 ? 2.704 8.792 1.313 1.00 75.69 84 LEU A CA 1
ATOM 656 C C . LEU A 1 84 ? 1.588 9.615 1.963 1.00 75.69 84 LEU A C 1
ATOM 658 O O . LEU A 1 84 ? 1.489 9.663 3.191 1.00 75.69 84 LEU A O 1
ATOM 662 N N . LEU A 1 85 ? 0.719 10.235 1.158 1.00 76.44 85 LEU A N 1
ATOM 663 C CA . LEU A 1 85 ? -0.421 11.002 1.669 1.00 76.44 85 LEU A CA 1
ATOM 664 C C . LEU A 1 85 ? -1.387 10.120 2.474 1.00 76.44 85 LEU A C 1
ATOM 666 O O . LEU A 1 85 ? -1.982 10.589 3.445 1.00 76.44 85 LEU A O 1
ATOM 670 N N . MET A 1 86 ? -1.484 8.827 2.151 1.00 74.69 86 MET A N 1
ATOM 671 C CA . MET A 1 86 ? -2.302 7.879 2.916 1.00 74.69 86 MET A CA 1
ATOM 672 C C . MET A 1 86 ? -1.726 7.572 4.311 1.00 74.69 86 MET A C 1
ATOM 674 O O . MET A 1 86 ? -2.454 7.070 5.171 1.00 74.69 86 MET A O 1
ATOM 678 N N . PHE A 1 87 ? -0.462 7.922 4.592 1.00 77.06 87 PHE A N 1
ATOM 679 C CA . PHE A 1 87 ? 0.135 7.803 5.929 1.00 77.06 87 PHE A CA 1
ATOM 680 C C . PHE A 1 87 ? -0.162 8.995 6.840 1.00 77.06 87 PHE A C 1
ATOM 682 O O . PHE A 1 87 ? -0.120 8.835 8.061 1.00 77.06 87 PHE A O 1
ATOM 689 N N . ALA A 1 88 ? -0.521 10.161 6.294 1.00 78.44 88 ALA A N 1
ATOM 690 C CA . ALA A 1 88 ? -0.857 11.351 7.078 1.00 78.44 88 ALA A CA 1
ATOM 691 C C . ALA A 1 88 ? -1.896 11.089 8.194 1.00 78.44 88 ALA A C 1
ATOM 693 O O . ALA A 1 88 ? -1.617 11.435 9.346 1.00 78.44 88 ALA A O 1
ATOM 694 N N . PRO A 1 89 ? -3.041 10.416 7.942 1.00 72.75 89 PRO A N 1
ATOM 695 C CA . PRO A 1 89 ? -3.996 10.104 9.007 1.00 72.75 89 PRO A CA 1
ATOM 696 C C . PRO A 1 89 ? -3.444 9.118 10.050 1.00 72.75 89 PRO A C 1
ATOM 698 O O . PRO A 1 89 ? -3.798 9.216 11.225 1.00 72.75 89 PRO A O 1
ATOM 701 N N . ILE A 1 90 ? -2.549 8.201 9.661 1.00 73.94 90 ILE A N 1
ATOM 702 C CA . ILE A 1 90 ? -1.905 7.244 10.578 1.00 73.94 90 ILE A CA 1
ATOM 703 C C . ILE A 1 90 ? -0.945 7.979 11.527 1.00 73.94 90 ILE A C 1
ATOM 705 O O . ILE A 1 90 ? -0.961 7.727 12.732 1.00 73.94 90 ILE A O 1
ATOM 709 N N . ILE A 1 91 ? -0.146 8.914 11.002 1.00 77.12 91 ILE A N 1
ATOM 710 C CA . ILE A 1 91 ? 0.794 9.741 11.777 1.00 77.12 91 ILE A CA 1
ATOM 711 C C . ILE A 1 91 ? 0.032 10.686 12.713 1.00 77.12 91 ILE A C 1
ATOM 713 O O . ILE A 1 91 ? 0.356 10.798 13.899 1.00 77.12 91 ILE A O 1
ATOM 717 N N . TYR A 1 92 ? -1.019 11.329 12.202 1.00 77.62 92 TYR A N 1
ATOM 718 C CA . TYR A 1 92 ? -1.853 12.240 12.980 1.00 77.62 92 TYR A CA 1
ATOM 719 C C . TYR A 1 92 ? -2.515 11.532 14.171 1.00 77.62 92 TYR A C 1
ATOM 721 O O . TYR A 1 92 ? -2.427 12.008 15.300 1.00 77.62 92 TYR A O 1
ATOM 729 N N . LEU A 1 93 ? -3.118 10.359 13.954 1.00 69.94 93 LEU A N 1
ATOM 730 C CA . LEU A 1 93 ? -3.757 9.593 15.030 1.00 69.94 93 LEU A CA 1
ATOM 731 C C . LEU A 1 93 ? -2.738 8.946 15.979 1.00 69.94 93 LEU A C 1
ATOM 733 O O . LEU A 1 93 ? -2.985 8.869 17.179 1.00 69.94 93 LEU A O 1
ATOM 737 N N . GLY A 1 94 ? -1.575 8.525 15.473 1.00 67.06 94 GLY A N 1
ATOM 738 C CA . GLY A 1 94 ? -0.509 7.929 16.281 1.00 67.06 94 GLY A CA 1
ATOM 739 C C . GLY A 1 94 ? 0.205 8.904 17.223 1.00 67.06 94 GLY A C 1
ATOM 740 O O . GLY A 1 94 ? 0.760 8.459 18.226 1.00 67.06 94 GLY A O 1
ATOM 741 N N . SER A 1 95 ? 0.189 10.208 16.925 1.00 71.50 95 SER A N 1
ATOM 742 C CA . SER A 1 95 ? 0.813 11.243 17.766 1.00 71.50 95 SER A CA 1
ATOM 743 C C . SER A 1 95 ? -0.093 11.757 18.888 1.00 71.50 95 SER A C 1
ATOM 745 O O . SER A 1 95 ? 0.412 12.245 19.895 1.00 71.50 95 SER A O 1
ATOM 747 N N . ARG A 1 96 ? -1.420 11.632 18.746 1.00 69.19 96 ARG A N 1
ATOM 748 C CA . ARG A 1 96 ? -2.385 12.159 19.723 1.00 69.19 96 ARG A CA 1
ATOM 749 C C . ARG A 1 96 ? -2.831 11.175 20.797 1.00 69.19 96 ARG A C 1
ATOM 751 O O . ARG A 1 96 ? -3.358 11.618 21.810 1.00 69.19 96 ARG A O 1
ATOM 758 N N . ASP A 1 97 ? -2.659 9.874 20.587 1.00 66.62 97 ASP A N 1
ATOM 759 C CA . ASP A 1 97 ? -3.282 8.874 21.452 1.00 66.62 97 ASP A CA 1
ATOM 760 C C . ASP A 1 97 ? -2.358 7.658 21.653 1.00 66.62 97 ASP A C 1
ATOM 762 O O . ASP A 1 97 ? -1.980 6.966 20.700 1.00 66.62 97 ASP A O 1
ATOM 766 N N . GLN A 1 98 ? -1.950 7.404 22.904 1.00 63.06 98 GLN A N 1
ATOM 767 C CA . GLN A 1 98 ? -0.998 6.336 23.255 1.00 63.06 98 GLN A CA 1
ATOM 768 C C . GLN A 1 98 ? -1.513 4.948 22.852 1.00 63.06 98 GLN A C 1
ATOM 770 O O . GLN A 1 98 ? -0.734 4.098 22.411 1.00 63.06 98 GLN A O 1
ATOM 775 N N . LEU A 1 99 ? -2.831 4.744 22.931 1.00 61.22 99 LEU A N 1
ATOM 776 C CA . LEU A 1 99 ? -3.501 3.497 22.560 1.00 61.22 99 LEU A CA 1
ATOM 777 C C . LEU A 1 99 ? -3.375 3.215 21.055 1.00 61.22 99 LEU A C 1
ATOM 779 O O . LEU A 1 99 ? -3.221 2.066 20.634 1.00 61.22 99 LEU A O 1
ATOM 783 N N . TYR A 1 100 ? -3.357 4.273 20.243 1.00 64.06 100 TYR A N 1
ATOM 784 C CA . TYR A 1 100 ? -3.157 4.176 18.802 1.00 64.06 100 TYR A CA 1
ATOM 785 C C . TYR A 1 100 ? -1.686 4.070 18.445 1.00 64.06 100 TYR A C 1
ATOM 787 O O . TYR A 1 100 ? -1.366 3.311 17.541 1.00 64.06 100 TYR A O 1
ATOM 795 N N . SER A 1 101 ? -0.786 4.745 19.163 1.00 64.94 101 SER A N 1
ATOM 796 C CA . SER A 1 101 ? 0.662 4.692 18.917 1.00 64.94 101 SER A CA 1
ATOM 797 C C . SER A 1 101 ? 1.213 3.259 18.907 1.00 64.94 101 SER A C 1
ATOM 799 O O . SER A 1 101 ? 2.030 2.911 18.055 1.00 64.94 101 SER A O 1
ATOM 801 N N . ALA A 1 102 ? 0.739 2.386 19.803 1.00 68.00 102 ALA A N 1
ATOM 802 C CA . ALA A 1 102 ? 1.191 0.994 19.858 1.00 68.00 102 ALA A CA 1
ATOM 803 C C . ALA A 1 102 ? 0.715 0.155 18.656 1.00 68.00 102 ALA A C 1
ATOM 805 O O . ALA A 1 102 ? 1.466 -0.677 18.145 1.00 68.00 102 ALA A O 1
ATOM 806 N N . ARG A 1 103 ? -0.514 0.385 18.173 1.00 68.62 103 ARG A N 1
ATOM 807 C CA . ARG A 1 103 ? -1.110 -0.400 17.078 1.00 68.62 103 ARG A CA 1
ATOM 808 C C . ARG A 1 103 ? -0.914 0.220 15.689 1.00 68.62 103 ARG A C 1
ATOM 810 O O . ARG A 1 103 ? -0.979 -0.499 14.695 1.00 68.62 103 ARG A O 1
ATOM 817 N N . SER A 1 104 ? -0.643 1.519 15.587 1.00 70.50 104 SER A N 1
ATOM 818 C CA . SER A 1 104 ? -0.451 2.239 14.321 1.00 70.50 104 SER A CA 1
ATOM 819 C C . SER A 1 104 ? 0.968 2.100 13.769 1.00 70.50 104 SER A C 1
ATOM 821 O O . SER A 1 104 ? 1.127 1.991 12.556 1.00 70.50 104 SER A O 1
ATOM 823 N N . LYS A 1 105 ? 1.992 2.001 14.631 1.00 77.44 105 LYS A N 1
ATOM 824 C CA . LYS A 1 105 ? 3.396 1.736 14.253 1.00 77.44 105 LYS A CA 1
ATOM 825 C C . LYS A 1 105 ? 3.570 0.551 13.297 1.00 77.44 105 LYS A C 1
ATOM 827 O O . LYS A 1 105 ? 4.211 0.733 12.263 1.00 77.44 105 LYS A O 1
ATOM 832 N N . PRO A 1 106 ? 3.011 -0.647 13.567 1.00 76.69 106 PRO A N 1
ATOM 833 C CA . PRO A 1 106 ? 3.149 -1.766 12.643 1.00 76.69 106 PRO A CA 1
ATOM 834 C C . PRO A 1 106 ? 2.478 -1.494 11.292 1.00 76.69 106 PRO A C 1
ATOM 836 O O . PRO A 1 106 ? 3.047 -1.868 10.267 1.00 76.69 106 PRO A O 1
ATOM 839 N N . LEU A 1 107 ? 1.310 -0.843 11.267 1.00 75.44 107 LEU A N 1
ATOM 840 C CA . LEU A 1 107 ? 0.630 -0.478 10.019 1.00 75.44 107 LEU A CA 1
ATOM 841 C C . LEU A 1 107 ? 1.433 0.553 9.222 1.00 75.44 107 LEU A C 1
ATOM 843 O O . LEU A 1 107 ? 1.591 0.397 8.014 1.00 75.44 107 LEU A O 1
ATOM 847 N N . LEU A 1 108 ? 1.989 1.556 9.899 1.00 79.12 108 LEU A N 1
ATOM 848 C CA . LEU A 1 108 ? 2.841 2.569 9.291 1.00 79.12 108 LEU A CA 1
ATOM 849 C C . LEU A 1 108 ? 4.111 1.947 8.704 1.00 79.12 108 LEU A C 1
ATOM 851 O O . LEU A 1 108 ? 4.431 2.211 7.554 1.00 79.12 108 LEU A O 1
ATOM 855 N N . ALA A 1 109 ? 4.788 1.067 9.447 1.00 81.00 109 ALA A N 1
ATOM 856 C CA . ALA A 1 109 ? 5.981 0.372 8.966 1.00 81.00 109 ALA A CA 1
ATOM 857 C C . ALA A 1 109 ? 5.690 -0.493 7.728 1.00 81.00 109 ALA A C 1
ATOM 859 O O . ALA A 1 109 ? 6.480 -0.516 6.791 1.00 81.00 109 ALA A O 1
ATOM 860 N N . LEU A 1 110 ? 4.538 -1.172 7.702 1.00 79.81 110 LEU A N 1
ATOM 861 C CA . LEU A 1 110 ? 4.106 -1.981 6.559 1.00 79.81 110 LEU A CA 1
ATOM 862 C C . LEU A 1 110 ? 3.814 -1.115 5.327 1.00 79.81 110 LEU A C 1
ATOM 864 O O . LEU A 1 110 ? 4.250 -1.445 4.227 1.00 79.81 110 LEU A O 1
ATOM 868 N N . GLY A 1 111 ? 3.098 -0.005 5.520 1.00 79.50 111 GLY A N 1
ATOM 869 C CA . GLY A 1 111 ? 2.817 0.957 4.460 1.00 79.50 111 GLY A CA 1
ATOM 870 C C . GLY A 1 111 ? 4.102 1.569 3.906 1.00 79.50 111 GLY A C 1
ATOM 871 O O . GLY A 1 111 ? 4.335 1.532 2.702 1.00 79.50 111 GLY A O 1
ATOM 872 N N . LEU A 1 112 ? 4.982 2.041 4.789 1.00 82.81 112 LEU A N 1
ATOM 873 C CA . LEU A 1 112 ? 6.249 2.669 4.427 1.00 82.81 112 LEU A CA 1
ATOM 874 C C . LEU A 1 112 ? 7.191 1.698 3.706 1.00 82.81 112 LEU A C 1
ATOM 876 O O . LEU A 1 112 ? 7.796 2.074 2.707 1.00 82.81 112 LEU A O 1
ATOM 880 N N . ALA A 1 113 ? 7.257 0.437 4.143 1.00 82.31 113 ALA A N 1
ATOM 881 C CA . ALA A 1 113 ? 8.015 -0.597 3.443 1.00 82.31 113 ALA A CA 1
ATOM 882 C C . ALA A 1 113 ? 7.498 -0.811 2.009 1.00 82.31 113 ALA A C 1
ATOM 884 O O . ALA A 1 113 ? 8.296 -0.893 1.075 1.00 82.31 113 ALA A O 1
ATOM 885 N N . ARG A 1 114 ? 6.172 -0.847 1.803 1.00 82.31 114 ARG A N 1
ATOM 886 C CA . ARG A 1 114 ? 5.588 -0.991 0.456 1.00 82.31 114 ARG A CA 1
ATOM 887 C C . ARG A 1 114 ? 5.853 0.231 -0.405 1.00 82.31 114 ARG A C 1
ATOM 889 O O . ARG A 1 114 ? 6.223 0.067 -1.566 1.00 82.31 114 ARG A O 1
ATOM 896 N N . TRP A 1 115 ? 5.721 1.427 0.158 1.00 83.94 115 TRP A N 1
ATOM 897 C CA . TRP A 1 115 ? 6.046 2.660 -0.547 1.00 83.94 115 TRP A CA 1
ATOM 898 C C . TRP A 1 115 ? 7.514 2.677 -0.991 1.00 83.94 115 TRP A C 1
ATOM 900 O O . TRP A 1 115 ? 7.779 2.881 -2.172 1.00 83.94 115 TRP A O 1
ATOM 910 N N . MET A 1 116 ? 8.458 2.365 -0.093 1.00 81.88 116 MET A N 1
ATOM 911 C CA . MET A 1 116 ? 9.888 2.318 -0.422 1.00 81.88 116 MET A CA 1
ATOM 912 C C . MET A 1 116 ? 10.172 1.333 -1.555 1.00 81.88 116 MET A C 1
ATOM 914 O O . MET A 1 116 ? 10.839 1.690 -2.522 1.00 81.88 116 MET A O 1
ATOM 918 N N . ILE A 1 117 ? 9.641 0.110 -1.483 1.00 78.69 117 ILE A N 1
ATOM 919 C CA . ILE A 1 117 ? 9.851 -0.885 -2.543 1.00 78.69 117 ILE A CA 1
ATOM 920 C C . ILE A 1 117 ? 9.233 -0.419 -3.860 1.00 78.69 117 ILE A C 1
ATOM 922 O O . ILE A 1 117 ? 9.856 -0.584 -4.905 1.00 78.69 117 ILE A O 1
ATOM 926 N N . THR A 1 118 ? 8.045 0.185 -3.832 1.00 77.38 118 THR A N 1
ATOM 927 C CA . THR A 1 118 ? 7.395 0.726 -5.038 1.00 77.38 118 THR A CA 1
ATOM 928 C C . THR A 1 118 ? 8.247 1.832 -5.656 1.00 77.38 118 THR A C 1
ATOM 930 O O . THR A 1 118 ? 8.528 1.792 -6.851 1.00 77.38 118 THR A O 1
ATOM 933 N N . PHE A 1 119 ? 8.745 2.761 -4.839 1.00 80.31 119 PHE A N 1
ATOM 934 C CA . PHE A 1 119 ? 9.639 3.834 -5.266 1.00 80.31 119 PHE A CA 1
ATOM 935 C C . PHE A 1 119 ? 10.929 3.292 -5.894 1.00 80.31 119 PHE A C 1
ATOM 937 O O . PHE A 1 119 ? 11.278 3.689 -7.003 1.00 80.31 119 PHE A O 1
ATOM 944 N N . PHE A 1 120 ? 11.610 2.341 -5.245 1.00 76.00 120 PHE A N 1
ATOM 945 C CA . PHE A 1 120 ? 12.838 1.741 -5.782 1.00 76.00 120 PHE A CA 1
ATOM 946 C C . PHE A 1 120 ? 12.592 0.875 -7.019 1.00 76.00 120 PHE A C 1
ATOM 948 O O . PHE A 1 120 ? 13.432 0.855 -7.913 1.00 76.00 120 PHE A O 1
ATOM 955 N N . THR A 1 121 ? 11.446 0.197 -7.108 1.00 74.94 121 THR A N 1
ATOM 956 C CA . THR A 1 121 ? 11.066 -0.569 -8.303 1.00 74.94 121 THR A CA 1
ATOM 957 C C . THR A 1 121 ? 10.868 0.379 -9.483 1.00 74.94 121 THR A C 1
ATOM 959 O O . THR A 1 121 ? 11.489 0.180 -10.525 1.00 74.94 121 THR A O 1
ATOM 962 N N . LEU A 1 122 ? 10.105 1.462 -9.301 1.00 74.19 122 LEU A N 1
ATOM 963 C CA . LEU A 1 122 ? 9.928 2.502 -10.318 1.00 74.19 122 LEU A CA 1
ATOM 964 C C . LEU A 1 122 ? 11.267 3.130 -10.709 1.00 74.19 122 LEU A C 1
ATOM 966 O O . LEU A 1 122 ? 11.583 3.194 -11.890 1.00 74.19 122 LEU A O 1
ATOM 970 N N . LEU A 1 123 ? 12.088 3.518 -9.731 1.00 74.12 123 LEU A N 1
ATOM 971 C CA . LEU A 1 123 ? 13.410 4.094 -9.971 1.00 74.12 123 LEU A CA 1
ATOM 972 C C . LEU A 1 123 ? 14.307 3.134 -10.763 1.00 74.12 123 LEU A C 1
ATOM 974 O O . LEU A 1 123 ? 14.961 3.555 -11.712 1.00 74.12 123 LEU A O 1
ATOM 978 N N . SER A 1 124 ? 14.305 1.841 -10.422 1.00 67.75 124 SER A N 1
ATOM 979 C CA . SER A 1 124 ? 15.127 0.837 -11.101 1.00 67.75 124 SER A CA 1
ATOM 980 C C . SER A 1 124 ? 14.781 0.715 -12.584 1.00 67.75 124 SER A C 1
ATOM 982 O O . SER A 1 124 ? 15.695 0.697 -13.402 1.00 67.75 124 SER A O 1
ATOM 984 N N . ILE A 1 125 ? 13.492 0.752 -12.948 1.00 66.38 125 ILE A N 1
ATOM 985 C CA . ILE A 1 125 ? 13.025 0.684 -14.344 1.00 66.38 125 ILE A CA 1
ATOM 986 C C . ILE A 1 125 ? 13.643 1.804 -15.200 1.00 66.38 125 ILE A C 1
ATOM 988 O O . ILE A 1 125 ? 13.913 1.593 -16.381 1.00 66.38 125 ILE A O 1
ATOM 992 N N . PHE A 1 126 ? 13.939 2.966 -14.610 1.00 65.06 126 PHE A N 1
ATOM 993 C CA . PHE A 1 126 ? 14.481 4.118 -15.331 1.00 65.06 126 PHE A CA 1
ATOM 994 C C . PHE A 1 126 ? 16.020 4.182 -15.425 1.00 65.06 126 PHE A C 1
ATOM 996 O O . PHE A 1 126 ? 16.531 4.948 -16.236 1.00 65.06 126 PHE A O 1
ATOM 1003 N N . PHE A 1 127 ? 16.782 3.415 -14.634 1.00 64.31 127 PHE A N 1
ATOM 1004 C CA . PHE A 1 127 ? 18.261 3.485 -14.581 1.00 64.31 127 PHE A CA 1
ATOM 1005 C C . PHE A 1 127 ? 18.976 2.399 -15.424 1.00 64.31 127 PHE A C 1
ATOM 1007 O O . PHE A 1 127 ? 20.118 2.044 -15.146 1.00 64.31 127 PHE A O 1
ATOM 1014 N N . ALA A 1 128 ? 18.304 1.868 -16.453 1.00 52.44 128 ALA A N 1
ATOM 1015 C CA . ALA A 1 128 ? 18.683 0.715 -17.287 1.00 52.44 128 ALA A CA 1
ATOM 1016 C C . ALA A 1 128 ? 20.201 0.470 -17.501 1.00 52.44 128 ALA A C 1
ATOM 1018 O O . ALA A 1 128 ? 20.877 1.183 -18.238 1.00 52.44 128 ALA A O 1
ATOM 1019 N N . GLY A 1 129 ? 20.707 -0.626 -16.917 1.00 55.19 129 GLY A N 1
ATOM 1020 C CA . GLY A 1 129 ? 22.033 -1.210 -17.159 1.00 55.19 129 GLY A CA 1
ATOM 1021 C C . GLY A 1 129 ? 21.970 -2.747 -17.189 1.00 55.19 129 GLY A C 1
ATOM 1022 O O . GLY A 1 129 ? 20.968 -3.338 -16.798 1.00 55.19 129 GLY A O 1
ATOM 1023 N N . LEU A 1 130 ? 23.026 -3.430 -17.645 1.00 51.12 130 LEU A N 1
ATOM 1024 C CA . LEU A 1 130 ? 23.025 -4.887 -17.910 1.00 51.12 130 LEU A CA 1
ATOM 1025 C C . LEU A 1 130 ? 22.689 -5.791 -16.698 1.00 51.12 130 LEU A C 1
ATOM 1027 O O . LEU A 1 130 ? 22.177 -6.891 -16.881 1.00 51.12 130 LEU A O 1
ATOM 1031 N N . TRP A 1 131 ? 22.919 -5.327 -15.465 1.00 58.31 131 TRP A N 1
ATOM 1032 C CA . TRP A 1 131 ? 22.605 -6.055 -14.218 1.00 58.31 131 TRP A CA 1
ATOM 1033 C C . TRP A 1 131 ? 21.162 -5.863 -13.725 1.00 58.31 131 TRP A C 1
ATOM 1035 O O . TRP A 1 131 ? 20.690 -6.540 -12.810 1.00 58.31 131 TRP A O 1
ATOM 1045 N N . LEU A 1 132 ? 20.446 -4.934 -14.345 1.00 66.88 132 LEU A N 1
ATOM 1046 C CA . LEU A 1 132 ? 19.165 -4.414 -13.901 1.00 66.88 132 LEU A CA 1
ATOM 1047 C C . LEU A 1 132 ? 17.960 -5.368 -14.067 1.00 66.88 132 LEU A C 1
ATOM 1049 O O . LEU A 1 132 ? 17.046 -5.250 -13.257 1.00 66.88 132 LEU A O 1
ATOM 1053 N N . PRO A 1 133 ? 17.929 -6.362 -14.985 1.00 67.19 133 PRO A N 1
ATOM 1054 C CA . PRO A 1 133 ? 16.810 -7.308 -15.065 1.00 67.19 133 PRO A CA 1
ATOM 1055 C C . PRO A 1 133 ? 16.711 -8.222 -13.840 1.00 67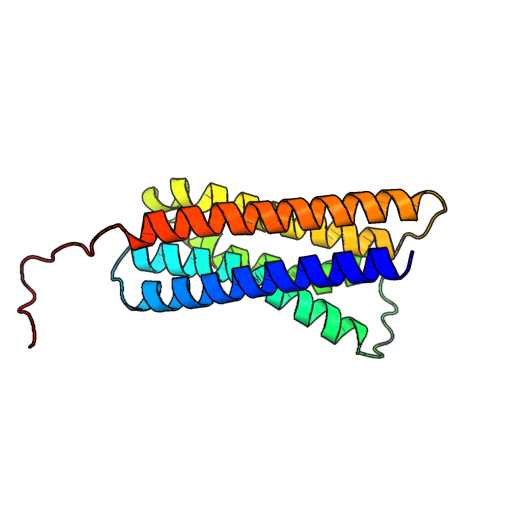.19 133 PRO A C 1
ATOM 1057 O O . PRO A 1 133 ? 15.614 -8.513 -13.373 1.00 67.19 133 PRO A O 1
ATOM 1060 N N . LEU A 1 134 ? 17.854 -8.661 -13.300 1.00 74.12 134 LEU A N 1
ATOM 1061 C CA . LEU A 1 134 ? 17.901 -9.508 -12.105 1.00 74.12 134 LEU A CA 1
ATOM 1062 C C . LEU A 1 134 ? 17.538 -8.712 -10.850 1.00 74.12 134 LEU A C 1
ATOM 1064 O O . LEU A 1 134 ? 16.793 -9.206 -10.008 1.00 74.12 134 LEU A O 1
ATOM 1068 N N . VAL A 1 135 ? 18.008 -7.464 -10.755 1.00 74.88 135 VAL A N 1
ATOM 1069 C CA . VAL A 1 135 ? 17.640 -6.548 -9.665 1.00 74.88 135 VAL A CA 1
ATOM 1070 C C . VAL A 1 135 ? 16.153 -6.197 -9.733 1.00 74.88 135 VAL A C 1
ATOM 1072 O O . VAL A 1 135 ? 15.467 -6.292 -8.721 1.00 74.88 135 VAL A O 1
ATOM 1075 N N . ALA A 1 136 ? 15.624 -5.875 -10.914 1.00 70.69 136 ALA A N 1
ATOM 1076 C CA . ALA A 1 136 ? 14.201 -5.611 -11.113 1.00 70.69 136 ALA A CA 1
ATOM 1077 C C . ALA A 1 136 ? 13.347 -6.842 -10.783 1.00 70.69 136 ALA A C 1
ATOM 1079 O O . ALA A 1 136 ? 12.332 -6.720 -10.105 1.00 70.69 136 ALA A O 1
ATOM 1080 N N . LEU A 1 137 ? 13.780 -8.042 -11.182 1.00 76.44 137 LEU A N 1
ATOM 1081 C CA . LEU A 1 137 ? 13.111 -9.291 -10.820 1.00 76.44 137 LEU A CA 1
ATOM 1082 C C . LEU A 1 137 ? 13.112 -9.517 -9.301 1.00 76.44 137 LEU A C 1
ATOM 1084 O O . LEU A 1 137 ? 12.073 -9.852 -8.737 1.00 76.44 137 LEU A O 1
ATOM 1088 N N . ALA A 1 138 ? 14.247 -9.304 -8.630 1.00 80.75 138 ALA A N 1
ATOM 1089 C CA . ALA A 1 138 ? 14.350 -9.425 -7.179 1.00 80.75 138 ALA A CA 1
ATOM 1090 C C . ALA A 1 138 ? 13.456 -8.405 -6.455 1.00 80.75 138 ALA A C 1
ATOM 1092 O O . ALA A 1 138 ? 12.753 -8.772 -5.515 1.00 80.75 138 ALA A O 1
ATOM 1093 N N . LEU A 1 139 ? 13.421 -7.152 -6.922 1.00 78.12 139 LEU A N 1
ATOM 1094 C CA . LEU A 1 139 ? 12.541 -6.107 -6.395 1.00 78.12 139 LEU A CA 1
ATOM 1095 C C . LEU A 1 139 ? 11.061 -6.441 -6.624 1.00 78.12 139 LEU A C 1
ATOM 1097 O O . LEU A 1 139 ? 10.267 -6.301 -5.698 1.00 78.12 139 LEU A O 1
ATOM 1101 N N . CYS A 1 140 ? 10.694 -6.960 -7.797 1.00 77.44 140 CYS A N 1
ATOM 1102 C CA . CYS A 1 140 ? 9.336 -7.425 -8.090 1.00 77.44 140 CYS A CA 1
ATOM 1103 C C . CYS A 1 140 ? 8.918 -8.590 -7.184 1.00 77.44 140 CYS A C 1
ATOM 1105 O O . CYS A 1 140 ? 7.819 -8.579 -6.633 1.00 77.44 140 CYS A O 1
ATOM 1107 N N . LEU A 1 141 ? 9.785 -9.586 -6.986 1.00 83.69 141 LEU A N 1
ATOM 1108 C CA . LEU A 1 141 ?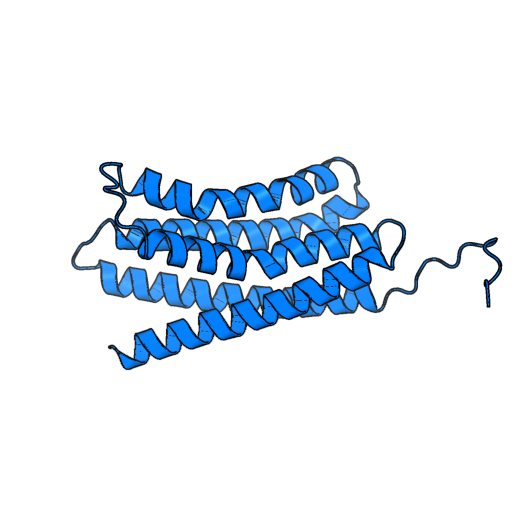 9.514 -10.707 -6.082 1.00 83.69 141 LEU A CA 1
ATOM 1109 C C . LEU A 1 141 ? 9.388 -10.242 -4.629 1.00 83.69 141 LEU A C 1
ATOM 1111 O O . LEU A 1 141 ? 8.479 -10.679 -3.923 1.00 83.69 141 LEU A O 1
ATOM 1115 N N . LEU A 1 142 ? 10.250 -9.321 -4.194 1.00 85.06 142 LEU A N 1
ATOM 1116 C CA . LEU A 1 142 ? 10.170 -8.708 -2.871 1.00 85.06 142 LEU A CA 1
ATOM 1117 C C . LEU A 1 142 ? 8.869 -7.910 -2.708 1.00 85.06 142 LEU A C 1
ATOM 1119 O O . LEU A 1 142 ? 8.223 -7.997 -1.665 1.00 85.06 142 LEU A O 1
ATOM 1123 N N . HIS A 1 143 ? 8.449 -7.186 -3.746 1.00 82.56 143 HIS A N 1
ATOM 1124 C CA . HIS A 1 143 ? 7.187 -6.454 -3.775 1.00 82.56 143 HIS A CA 1
ATOM 1125 C C . HIS A 1 143 ? 5.986 -7.399 -3.636 1.00 82.56 143 HIS A C 1
ATOM 1127 O O . HIS A 1 143 ? 5.134 -7.179 -2.778 1.00 82.56 143 HIS A O 1
ATOM 1133 N N . ILE A 1 144 ? 5.953 -8.496 -4.401 1.00 84.44 144 ILE A N 1
ATOM 1134 C CA . ILE A 1 144 ? 4.917 -9.537 -4.295 1.00 84.44 144 ILE A CA 1
ATOM 1135 C C . ILE A 1 144 ? 4.914 -10.154 -2.893 1.00 84.44 144 ILE A C 1
ATOM 1137 O O . ILE A 1 144 ? 3.859 -10.263 -2.269 1.00 84.44 144 ILE A O 1
ATOM 1141 N N . GLY A 1 145 ? 6.084 -10.519 -2.365 1.00 85.94 145 GLY A N 1
ATOM 1142 C CA . GLY A 1 145 ? 6.220 -11.069 -1.018 1.00 85.94 145 GLY A CA 1
ATOM 1143 C C . GLY A 1 145 ? 5.686 -10.118 0.053 1.00 85.94 145 GLY A C 1
ATOM 1144 O O . GLY A 1 145 ? 4.943 -10.539 0.943 1.00 85.94 145 GLY A O 1
ATOM 1145 N N . LEU A 1 146 ? 5.987 -8.822 -0.063 1.00 86.25 146 LEU A N 1
ATOM 1146 C CA . LEU A 1 146 ? 5.501 -7.810 0.866 1.00 86.25 146 LEU A CA 1
ATOM 1147 C C . LEU A 1 146 ? 3.994 -7.557 0.718 1.00 86.25 146 LEU A C 1
ATOM 1149 O O . LEU A 1 146 ? 3.323 -7.379 1.733 1.00 86.25 146 LEU A O 1
ATOM 1153 N N . LEU A 1 147 ? 3.441 -7.593 -0.498 1.00 84.75 147 LEU A N 1
ATOM 1154 C CA . LEU A 1 147 ? 1.994 -7.532 -0.733 1.00 84.75 147 LEU A CA 1
ATOM 1155 C C . LEU A 1 147 ? 1.276 -8.718 -0.081 1.00 84.75 147 LEU A C 1
ATOM 1157 O O . LEU A 1 147 ? 0.319 -8.519 0.666 1.00 84.75 147 LEU A O 1
ATOM 1161 N N . CYS A 1 148 ? 1.766 -9.940 -0.290 1.00 87.75 148 CYS A N 1
ATOM 1162 C CA . CYS A 1 148 ? 1.220 -11.145 0.332 1.00 87.75 148 CYS A CA 1
ATOM 1163 C C . CYS A 1 148 ? 1.303 -11.082 1.864 1.00 87.75 148 CYS A C 1
ATOM 1165 O O . CYS A 1 148 ? 0.323 -11.367 2.556 1.00 87.75 148 CYS A O 1
ATOM 1167 N N . TYR A 1 149 ? 2.446 -10.656 2.407 1.00 87.62 149 TYR A N 1
ATOM 1168 C CA . TYR A 1 149 ? 2.620 -10.464 3.845 1.00 87.62 149 TYR A CA 1
ATOM 1169 C C . TYR A 1 149 ? 1.665 -9.397 4.397 1.00 87.62 149 TYR A C 1
ATOM 1171 O O . TYR A 1 149 ? 1.044 -9.593 5.445 1.00 87.62 149 TYR A O 1
ATOM 1179 N N . ALA A 1 150 ? 1.492 -8.287 3.678 1.00 85.12 150 ALA A N 1
ATOM 1180 C CA . ALA A 1 150 ? 0.570 -7.224 4.045 1.00 85.12 150 ALA A CA 1
ATOM 1181 C C . ALA A 1 150 ? -0.889 -7.693 4.026 1.00 85.12 150 ALA A C 1
ATOM 1183 O O . ALA A 1 150 ? -1.636 -7.376 4.950 1.00 85.12 150 ALA A O 1
ATOM 1184 N N . ALA A 1 151 ? -1.280 -8.493 3.033 1.00 85.62 151 ALA A N 1
ATOM 1185 C CA . ALA A 1 151 ? -2.599 -9.109 2.957 1.00 85.62 151 ALA A CA 1
ATOM 1186 C C . ALA A 1 151 ? -2.847 -10.059 4.138 1.00 85.62 151 ALA A C 1
ATOM 1188 O O . ALA A 1 151 ? -3.874 -9.954 4.811 1.00 85.62 151 ALA A O 1
ATOM 1189 N N . PHE A 1 152 ? -1.889 -10.940 4.443 1.00 89.12 152 PHE A N 1
ATOM 1190 C CA . PHE A 1 152 ? -1.982 -11.875 5.566 1.00 89.12 152 PHE A CA 1
ATOM 1191 C C . PHE A 1 152 ? -2.099 -11.144 6.909 1.00 89.12 152 PHE A C 1
ATOM 1193 O O . PHE A 1 152 ? -3.006 -11.408 7.703 1.00 89.12 152 PHE A O 1
ATOM 1200 N N . ARG A 1 153 ? -1.213 -10.176 7.153 1.00 86.69 153 ARG A N 1
ATOM 1201 C CA . ARG A 1 153 ? -1.217 -9.389 8.388 1.00 86.69 153 ARG A CA 1
ATOM 1202 C C . ARG A 1 153 ? -2.470 -8.528 8.504 1.00 86.69 153 ARG A C 1
ATOM 1204 O O . ARG A 1 153 ? -3.063 -8.457 9.574 1.00 86.69 153 ARG A O 1
ATOM 1211 N N . GLY A 1 154 ? -2.880 -7.890 7.412 1.00 83.56 154 GLY A N 1
ATOM 1212 C CA . GLY A 1 154 ? -4.077 -7.063 7.364 1.00 83.56 154 GLY A CA 1
ATOM 1213 C C . GLY A 1 154 ? -5.343 -7.866 7.643 1.00 83.56 154 GLY A C 1
ATOM 1214 O O . GLY A 1 154 ? -6.182 -7.414 8.416 1.00 83.56 154 GLY A O 1
ATOM 1215 N N . ARG A 1 155 ? -5.441 -9.095 7.118 1.00 88.31 155 ARG A N 1
ATOM 1216 C CA . ARG A 1 155 ? -6.517 -10.041 7.450 1.00 88.31 155 ARG A CA 1
ATOM 1217 C C . ARG A 1 155 ? -6.552 -10.355 8.942 1.00 88.31 155 ARG A C 1
ATOM 1219 O O . ARG A 1 155 ? -7.619 -10.308 9.545 1.00 88.31 155 ARG A O 1
ATOM 1226 N N . ARG A 1 156 ? -5.400 -10.656 9.543 1.00 87.81 156 ARG A N 1
ATOM 1227 C CA . ARG A 1 156 ? -5.306 -10.939 10.980 1.00 87.81 156 ARG A CA 1
ATOM 1228 C C . ARG A 1 156 ? -5.775 -9.749 11.823 1.00 87.81 156 ARG A C 1
ATOM 1230 O O . ARG A 1 156 ? -6.636 -9.923 12.674 1.00 87.81 156 ARG A O 1
ATOM 1237 N N . ILE A 1 157 ? -5.270 -8.548 11.535 1.00 83.44 157 ILE A N 1
ATOM 1238 C CA . ILE A 1 157 ? -5.659 -7.320 12.249 1.00 83.44 157 ILE A CA 1
ATOM 1239 C C . ILE A 1 157 ? -7.151 -7.022 12.047 1.00 83.44 157 ILE A C 1
ATOM 1241 O O . ILE A 1 157 ? -7.820 -6.599 12.983 1.00 83.44 157 ILE A O 1
ATOM 1245 N N . PHE A 1 158 ? -7.690 -7.255 10.846 1.00 85.25 158 PHE A N 1
ATOM 1246 C CA . PHE A 1 158 ? -9.117 -7.091 10.579 1.00 85.25 158 PHE A CA 1
ATOM 1247 C C . PHE A 1 158 ? -9.963 -7.986 11.488 1.00 85.25 158 PHE A C 1
ATOM 1249 O O . PHE A 1 158 ? -10.872 -7.472 12.128 1.00 85.25 158 PHE A O 1
ATOM 1256 N N . HIS A 1 159 ? -9.647 -9.281 11.596 1.00 86.25 159 HIS A N 1
ATOM 1257 C CA . HIS A 1 159 ? -10.373 -10.195 12.487 1.00 86.25 159 HIS A CA 1
ATOM 1258 C C . HIS A 1 159 ? -10.208 -9.812 13.962 1.00 86.25 159 HIS A C 1
ATOM 1260 O O . HIS A 1 159 ? -11.201 -9.656 14.661 1.00 86.25 159 HIS A O 1
ATOM 1266 N N . GLU A 1 160 ? -8.985 -9.508 14.408 1.00 83.94 160 GLU A N 1
ATOM 1267 C CA . GLU A 1 160 ? -8.730 -9.037 15.778 1.00 83.94 160 GLU A CA 1
ATOM 1268 C C . GLU A 1 160 ? -9.534 -7.774 16.129 1.00 83.94 160 GLU A C 1
ATOM 1270 O O . GLU A 1 160 ? -9.942 -7.597 17.272 1.00 83.94 160 GLU A O 1
ATOM 1275 N N . LEU A 1 161 ? -9.765 -6.877 15.165 1.00 77.56 161 LEU A N 1
ATOM 1276 C CA . LEU A 1 161 ? -10.567 -5.668 15.362 1.00 77.56 161 LEU A CA 1
ATOM 1277 C C . LEU A 1 161 ? -12.062 -5.885 15.135 1.00 77.56 161 LEU A C 1
ATOM 1279 O O . LEU A 1 161 ? -12.843 -5.084 15.643 1.00 77.56 161 LEU A O 1
ATOM 1283 N N . ALA A 1 162 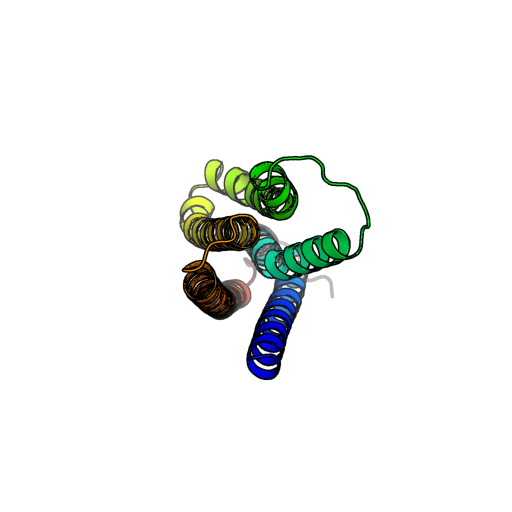? -12.462 -6.901 14.375 1.00 77.69 162 ALA A N 1
ATOM 1284 C CA . ALA A 1 162 ? -13.854 -7.253 14.116 1.00 77.69 162 ALA A CA 1
ATOM 1285 C C . ALA A 1 162 ? -14.462 -8.071 15.263 1.00 77.69 162 ALA A C 1
ATOM 1287 O O . ALA A 1 162 ? -15.636 -7.894 15.571 1.00 77.69 162 ALA A O 1
ATOM 1288 N N . ASP A 1 163 ? -13.669 -8.881 15.956 1.00 74.44 163 ASP A N 1
ATOM 1289 C CA . ASP A 1 163 ? -14.168 -9.758 17.021 1.00 74.44 163 ASP A CA 1
ATOM 1290 C C . ASP A 1 163 ? -14.286 -9.047 18.381 1.00 74.44 163 ASP A C 1
ATOM 1292 O O . ASP A 1 163 ? -14.894 -9.570 19.310 1.00 74.44 163 ASP A O 1
ATOM 1296 N N . VAL A 1 164 ? -13.757 -7.823 18.512 1.00 66.25 164 VAL A N 1
ATOM 1297 C CA . VAL A 1 164 ? -13.975 -6.999 19.712 1.00 66.25 164 VAL A CA 1
ATOM 1298 C C . VAL A 1 164 ? -15.437 -6.532 19.722 1.00 66.25 164 VAL A C 1
ATOM 1300 O O . VAL A 1 164 ? -15.820 -5.805 18.798 1.00 66.25 164 VAL A O 1
ATOM 1303 N N . PRO A 1 165 ? -16.261 -6.905 20.718 1.00 58.62 165 PRO A N 1
ATOM 1304 C CA . PRO A 1 165 ? -17.636 -6.427 20.800 1.00 58.62 165 PRO A CA 1
ATOM 1305 C C . PRO A 1 165 ? -17.658 -4.898 20.958 1.00 58.62 165 PRO A C 1
ATOM 1307 O O . PRO A 1 165 ? -16.731 -4.328 21.549 1.00 58.62 165 PRO A O 1
ATOM 1310 N N . PRO A 1 166 ? -18.675 -4.199 20.416 1.00 57.03 166 PRO A N 1
ATOM 1311 C CA . PRO A 1 166 ? -18.832 -2.777 20.687 1.00 57.03 166 PRO A CA 1
ATOM 1312 C C . PRO A 1 166 ? -18.915 -2.576 22.207 1.00 57.03 166 PRO A C 1
ATOM 1314 O O . PRO A 1 166 ? -19.504 -3.416 22.892 1.00 57.03 166 PRO A O 1
ATOM 1317 N N . PRO A 1 167 ? -18.320 -1.505 22.761 1.00 53.09 167 PRO A N 1
ATOM 1318 C CA . PRO A 1 167 ? -18.496 -1.211 24.174 1.00 53.09 167 PRO A CA 1
ATOM 1319 C C . PRO A 1 167 ? -19.997 -1.115 24.452 1.00 53.09 167 PRO A C 1
ATOM 1321 O O . PRO A 1 167 ? -20.694 -0.319 23.820 1.00 53.09 167 PRO A O 1
ATOM 1324 N N . SER A 1 168 ? -20.496 -1.947 25.367 1.00 52.12 168 SER A N 1
ATOM 1325 C CA . SER A 1 168 ? -21.847 -1.817 25.896 1.00 52.12 168 SER A CA 1
ATOM 1326 C C . SER A 1 168 ? -21.909 -0.470 26.606 1.00 52.12 168 SER A C 1
ATOM 1328 O O . SER A 1 168 ? -21.380 -0.326 27.708 1.00 52.12 168 SER A O 1
ATOM 1330 N N . PHE A 1 169 ? -22.473 0.545 25.957 1.00 49.31 169 PHE A N 1
ATOM 1331 C CA . PHE A 1 169 ? -22.765 1.799 26.631 1.00 49.31 169 PHE A CA 1
ATOM 1332 C C . PHE A 1 169 ? -23.921 1.535 27.601 1.00 49.31 169 PHE A C 1
ATOM 1334 O O . PHE A 1 169 ? -25.012 1.196 27.139 1.00 49.31 169 PHE A O 1
ATOM 1341 N N . PRO A 1 170 ? -23.734 1.681 28.925 1.00 44.19 170 PRO A N 1
ATOM 1342 C CA . PRO A 1 170 ? -24.874 1.739 29.820 1.00 44.19 170 PRO A CA 1
ATOM 1343 C C . PRO A 1 170 ? -25.642 3.023 29.481 1.00 44.19 170 PRO A C 1
ATOM 1345 O O . PRO A 1 170 ? -25.164 4.119 29.765 1.00 44.19 170 PRO A O 1
ATOM 1348 N N . GLY A 1 171 ? -26.795 2.899 28.817 1.00 47.47 171 GLY A N 1
ATOM 1349 C CA . GLY A 1 171 ? -27.726 4.020 28.637 1.00 47.47 171 GLY A CA 1
ATOM 1350 C C . GLY A 1 171 ? -28.244 4.315 27.229 1.00 47.47 171 GLY A C 1
ATOM 1351 O O . GLY A 1 171 ? -28.961 5.299 27.086 1.00 47.47 171 GLY A O 1
ATOM 1352 N N . PHE A 1 172 ? -27.956 3.507 26.204 1.00 44.56 172 PHE A N 1
ATOM 1353 C CA . PHE A 1 172 ? -28.722 3.591 24.953 1.00 44.56 172 PHE A CA 1
ATOM 1354 C C . PHE A 1 172 ? -29.811 2.513 24.954 1.00 44.56 172 PHE A C 1
ATOM 1356 O O . PHE A 1 172 ? -29.462 1.334 24.888 1.00 44.56 172 PHE A O 1
ATOM 1363 N N . PRO A 1 173 ? -31.105 2.874 25.067 1.00 46.97 173 PRO A N 1
ATOM 1364 C CA . PRO A 1 173 ? -32.167 1.907 24.855 1.00 46.97 173 PRO A CA 1
ATOM 1365 C C . PRO A 1 173 ? -32.073 1.402 23.416 1.00 46.97 173 PRO A C 1
ATOM 1367 O O . PRO A 1 173 ? -31.927 2.187 22.475 1.00 46.97 173 PRO A O 1
ATOM 1370 N N . GLU A 1 174 ? -32.117 0.082 23.278 1.00 44.22 174 GLU A N 1
ATOM 1371 C CA . GLU A 1 174 ? -32.301 -0.614 22.013 1.00 44.22 174 GLU A CA 1
ATOM 1372 C C . GLU A 1 174 ? -33.543 -0.032 21.326 1.00 44.22 174 GLU A C 1
ATOM 1374 O O . GLU A 1 174 ? -34.672 -0.248 21.764 1.00 44.22 174 GLU A O 1
ATOM 1379 N N . LEU A 1 175 ? -33.341 0.768 20.279 1.00 43.88 175 LEU A N 1
ATOM 1380 C CA . LEU A 1 175 ? -34.421 1.123 19.369 1.00 43.88 175 LEU A CA 1
ATOM 1381 C C . LEU A 1 175 ? -34.622 -0.077 18.445 1.00 43.88 175 LEU A C 1
ATOM 1383 O O . LEU A 1 175 ? -33.881 -0.257 17.476 1.00 43.88 175 LEU A O 1
ATOM 1387 N N . ALA A 1 176 ? -35.569 -0.919 18.864 1.00 38.06 176 ALA A N 1
ATOM 1388 C CA . ALA A 1 176 ? -36.255 -1.914 18.051 1.00 38.06 176 ALA A CA 1
ATOM 1389 C C . ALA A 1 176 ? -36.966 -1.274 16.847 1.00 38.06 176 ALA A C 1
ATOM 1391 O O . ALA A 1 176 ? -37.383 -0.096 16.959 1.00 38.06 176 ALA A O 1
#

Foldseek 3Di:
DVVVVVVLVVLLVVLLVLLQVLLVVLQVVLVVAPPDLSLVSPLLSLLSNLSVVLVVLVVVVVPDPPPCPDDLLVVLCVSLVVLVVSCVSLVVVLVPDVVSVVVSVVSSVLSVVLSVLSSVLSSLVRVDDPCSVVVNVVSSVVNSVSSVVSSVVSVVVSCVSNPDDHPPDPPDPPPD